Protein AF-A0A7S0RYV5-F1 (afdb_monomer)

Solvent-accessible surface area (backbone atoms only — not comparable to full-atom values): 8378 Å² total; per-residue (Å²): 134,88,81,79,67,72,76,68,37,32,79,87,48,43,78,72,38,56,64,54,43,49,26,74,73,26,56,84,39,95,89,40,97,47,62,46,56,76,84,77,68,54,37,75,63,32,56,65,69,74,51,88,63,39,77,79,74,59,79,77,58,55,61,76,38,83,59,41,80,44,66,55,66,87,46,56,45,81,60,54,72,65,51,70,76,45,93,39,50,46,42,32,50,52,63,92,55,74,54,76,74,52,85,76,50,52,78,79,76,71,39,44,63,28,49,64,86,53,82,42,40,69,61,43,51,56,49,53,56,54,66,75,74,108

Mean predicted aligned error: 5.88 Å

Structure (mmCIF, N/CA/C/O backbone):
data_AF-A0A7S0RYV5-F1
#
_entry.id   AF-A0A7S0RYV5-F1
#
loop_
_atom_site.group_PDB
_atom_site.id
_atom_site.type_symbol
_atom_site.label_atom_id
_atom_site.label_alt_id
_atom_site.label_comp_id
_atom_site.label_asym_id
_atom_site.label_entity_id
_atom_site.label_seq_id
_atom_site.pdbx_PDB_ins_code
_atom_site.Cartn_x
_atom_site.Cartn_y
_atom_site.Cartn_z
_atom_site.occupancy
_atom_site.B_iso_or_equiv
_atom_site.auth_seq_id
_atom_site.auth_comp_id
_atom_site.auth_asym_id
_atom_site.auth_atom_id
_atom_site.pdbx_PDB_model_num
ATOM 1 N N . THR A 1 1 ? 21.939 -19.087 0.630 1.00 32.97 1 THR A N 1
ATOM 2 C CA . THR A 1 1 ? 21.802 -18.250 -0.576 1.00 32.97 1 THR A CA 1
ATOM 3 C C . THR A 1 1 ? 20.550 -17.422 -0.405 1.00 32.97 1 THR A C 1
ATOM 5 O O . THR A 1 1 ? 19.467 -17.978 -0.496 1.00 32.97 1 THR A O 1
ATOM 8 N N . THR A 1 2 ? 20.663 -16.156 -0.003 1.00 27.30 2 THR A N 1
ATOM 9 C CA . THR A 1 2 ? 19.508 -15.250 0.082 1.00 27.30 2 THR A CA 1
ATOM 10 C C . THR A 1 2 ? 19.243 -14.738 -1.327 1.00 27.30 2 THR A C 1
ATOM 12 O O . THR A 1 2 ? 19.962 -13.872 -1.818 1.00 27.30 2 THR A O 1
ATOM 15 N N . ASP A 1 3 ? 18.296 -15.372 -2.015 1.00 31.92 3 ASP A N 1
ATOM 16 C CA . ASP A 1 3 ? 17.858 -14.994 -3.362 1.00 31.92 3 ASP A CA 1
ATOM 17 C C . ASP A 1 3 ? 16.996 -13.725 -3.246 1.00 31.92 3 ASP A C 1
ATOM 19 O O . ASP A 1 3 ? 15.771 -13.771 -3.319 1.00 31.92 3 ASP A O 1
ATOM 23 N N . THR A 1 4 ? 17.624 -12.580 -2.955 1.00 37.12 4 THR A N 1
ATOM 24 C CA . THR A 1 4 ? 16.952 -11.277 -2.980 1.00 37.12 4 THR A CA 1
ATOM 25 C C . THR A 1 4 ? 16.796 -10.879 -4.443 1.00 37.12 4 THR A C 1
ATOM 27 O O . THR A 1 4 ? 17.565 -10.079 -4.980 1.00 37.12 4 THR A O 1
ATOM 30 N N . ARG A 1 5 ? 15.841 -11.501 -5.141 1.00 43.62 5 ARG A N 1
ATOM 31 C CA . ARG A 1 5 ? 15.483 -11.084 -6.498 1.00 43.62 5 ARG A CA 1
ATOM 32 C C . ARG A 1 5 ? 14.828 -9.716 -6.410 1.00 43.62 5 ARG A C 1
ATOM 34 O O . ARG A 1 5 ? 13.644 -9.593 -6.127 1.00 43.62 5 ARG A O 1
ATOM 41 N N . TYR A 1 6 ? 15.624 -8.681 -6.640 1.00 53.50 6 TYR A N 1
ATOM 42 C CA . TYR A 1 6 ? 15.104 -7.361 -6.947 1.00 53.50 6 TYR A CA 1
ATOM 43 C C . TYR A 1 6 ? 14.443 -7.437 -8.318 1.00 53.50 6 TYR A C 1
ATOM 45 O O . TYR A 1 6 ? 15.126 -7.524 -9.339 1.00 53.50 6 TYR A O 1
ATOM 53 N N . THR A 1 7 ? 13.115 -7.426 -8.350 1.00 57.31 7 THR A N 1
ATOM 54 C CA . THR A 1 7 ? 12.386 -7.337 -9.612 1.00 57.31 7 THR A CA 1
ATOM 55 C C . THR A 1 7 ? 12.499 -5.901 -10.113 1.00 57.31 7 THR A C 1
ATOM 57 O O . THR A 1 7 ? 11.769 -5.014 -9.675 1.00 57.31 7 THR A O 1
ATOM 60 N N . ALA A 1 8 ? 13.462 -5.648 -11.003 1.00 65.38 8 ALA A N 1
ATOM 61 C CA . ALA A 1 8 ? 13.364 -4.507 -11.904 1.00 65.38 8 ALA A CA 1
ATOM 62 C C . ALA A 1 8 ? 12.084 -4.686 -12.725 1.00 65.38 8 ALA A C 1
ATOM 64 O O . ALA A 1 8 ? 11.813 -5.785 -13.218 1.00 65.38 8 ALA A O 1
ATOM 65 N N . PHE A 1 9 ? 11.280 -3.634 -12.822 1.00 74.62 9 PHE A N 1
ATOM 66 C CA . PHE A 1 9 ? 10.028 -3.692 -13.561 1.00 74.62 9 PHE A CA 1
ATOM 67 C C . PHE A 1 9 ? 10.143 -2.890 -14.853 1.00 74.62 9 PHE A C 1
ATOM 69 O O . PHE A 1 9 ? 10.685 -1.787 -14.896 1.00 74.62 9 PHE A O 1
ATOM 76 N N . ASP A 1 10 ? 9.677 -3.492 -15.933 1.00 79.94 10 ASP A N 1
ATOM 77 C CA . ASP A 1 10 ? 9.814 -3.013 -17.296 1.00 79.94 10 ASP A CA 1
ATOM 78 C C . ASP A 1 10 ? 8.440 -2.899 -17.962 1.00 79.94 10 ASP A C 1
ATOM 80 O O . ASP A 1 10 ? 7.392 -3.034 -17.326 1.00 79.94 10 ASP A O 1
ATOM 84 N N . ASP A 1 11 ? 8.441 -2.637 -19.267 1.00 81.62 11 ASP A N 1
ATOM 85 C CA . ASP A 1 11 ? 7.224 -2.439 -20.052 1.00 81.62 11 ASP A CA 1
ATOM 86 C C . ASP A 1 11 ? 6.300 -3.678 -20.051 1.00 81.62 11 ASP A C 1
ATOM 88 O O . ASP A 1 11 ? 5.110 -3.539 -20.340 1.00 81.62 11 ASP A O 1
ATOM 92 N N . SER A 1 12 ? 6.815 -4.865 -19.703 1.00 84.75 12 SER A N 1
ATOM 93 C CA . SER A 1 12 ? 6.084 -6.135 -19.724 1.00 84.75 12 SER A CA 1
ATOM 94 C C . SER A 1 12 ? 5.418 -6.501 -18.395 1.00 84.75 12 SER A C 1
ATOM 96 O O . SER A 1 12 ? 4.367 -7.138 -18.420 1.00 84.75 12 SER A O 1
ATOM 98 N N . ASN A 1 13 ? 5.971 -6.081 -17.251 1.00 84.19 13 ASN A N 1
ATOM 99 C CA . ASN A 1 13 ? 5.533 -6.563 -15.932 1.00 84.19 13 ASN A CA 1
ATOM 100 C C . ASN A 1 13 ? 5.098 -5.460 -14.949 1.00 84.19 13 ASN A C 1
ATOM 102 O O . ASN A 1 13 ? 4.597 -5.769 -13.869 1.00 84.19 13 ASN A O 1
ATOM 106 N N . TRP A 1 14 ? 5.224 -4.172 -15.295 1.00 84.12 14 TRP A N 1
ATOM 107 C CA . TRP A 1 14 ? 4.922 -3.076 -14.360 1.00 84.12 14 TRP A CA 1
ATOM 108 C C . TRP A 1 14 ? 3.486 -3.111 -13.803 1.00 84.12 14 TRP A C 1
ATOM 110 O O . TRP A 1 14 ? 3.237 -2.665 -12.683 1.00 84.12 14 TRP A O 1
ATOM 120 N N . ARG A 1 15 ? 2.531 -3.677 -14.553 1.00 86.38 15 ARG A N 1
ATOM 121 C CA . ARG A 1 15 ? 1.127 -3.833 -14.128 1.00 86.38 15 ARG A CA 1
ATOM 122 C C . ARG A 1 15 ? 0.923 -4.894 -13.052 1.00 86.38 15 ARG A C 1
ATOM 124 O O . ARG A 1 15 ? -0.131 -4.905 -12.425 1.00 86.38 15 ARG A O 1
ATOM 131 N N . GLU A 1 16 ? 1.890 -5.777 -12.845 1.00 86.38 16 GLU A N 1
ATOM 132 C CA . GLU A 1 16 ? 1.816 -6.840 -11.841 1.00 86.38 16 GLU A CA 1
ATOM 133 C C . GLU A 1 16 ? 2.226 -6.334 -10.451 1.00 86.38 16 GLU A C 1
ATOM 135 O O . GLU A 1 16 ? 1.870 -6.932 -9.438 1.00 86.38 16 GLU A O 1
ATOM 140 N N . VAL A 1 17 ? 2.912 -5.188 -10.380 1.00 86.56 17 VAL A N 1
ATOM 141 C CA . VAL A 1 17 ? 3.383 -4.598 -9.123 1.00 86.56 17 VAL A CA 1
ATOM 142 C C . VAL A 1 17 ? 2.208 -3.999 -8.342 1.00 86.56 17 VAL A C 1
ATOM 144 O O . VAL A 1 17 ? 1.585 -3.023 -8.771 1.00 86.56 17 VAL A O 1
ATOM 147 N N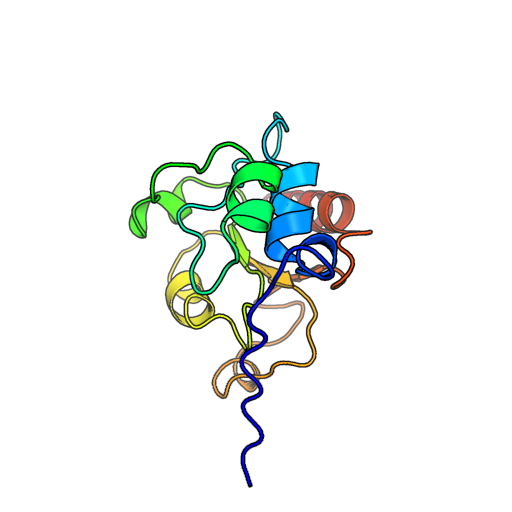 . THR A 1 18 ? 1.940 -4.529 -7.145 1.00 89.69 18 THR A N 1
ATOM 148 C CA . THR A 1 18 ? 0.797 -4.148 -6.293 1.00 89.69 18 THR A CA 1
ATOM 149 C C . THR A 1 18 ? 0.711 -2.643 -6.021 1.00 89.69 18 THR A C 1
ATOM 151 O O . THR A 1 18 ? -0.365 -2.064 -6.152 1.00 89.69 18 THR A O 1
ATOM 154 N N . ARG A 1 19 ? 1.830 -1.964 -5.722 1.00 89.88 19 ARG A N 1
ATOM 155 C CA . ARG A 1 19 ? 1.843 -0.502 -5.494 1.00 89.88 19 ARG A CA 1
ATOM 156 C C . ARG A 1 19 ? 1.442 0.302 -6.737 1.00 89.88 19 ARG A C 1
ATOM 158 O O . ARG A 1 19 ? 0.781 1.329 -6.604 1.00 89.88 19 ARG A O 1
ATOM 165 N N . ILE A 1 20 ? 1.802 -0.166 -7.935 1.00 89.81 20 ILE A N 1
ATOM 166 C CA . ILE A 1 20 ? 1.403 0.482 -9.193 1.00 89.81 20 ILE A CA 1
ATOM 167 C C . ILE A 1 20 ? -0.083 0.236 -9.471 1.00 89.81 20 ILE A C 1
ATOM 169 O O . ILE A 1 20 ? -0.807 1.165 -9.831 1.00 89.81 20 ILE A O 1
ATOM 173 N N . ARG A 1 21 ? -0.573 -0.986 -9.234 1.00 90.81 21 ARG A N 1
ATOM 174 C CA . ARG A 1 21 ? -2.009 -1.297 -9.321 1.00 90.81 21 ARG A CA 1
ATOM 175 C C . ARG A 1 21 ? -2.825 -0.415 -8.379 1.00 90.81 21 ARG A C 1
ATOM 177 O O . ARG A 1 21 ? -3.792 0.202 -8.816 1.00 90.81 21 ARG A O 1
ATOM 184 N N . LEU A 1 22 ? -2.390 -0.295 -7.124 1.00 91.38 22 LEU A N 1
ATOM 185 C CA . LEU A 1 22 ? -3.038 0.548 -6.123 1.00 91.38 22 LEU A CA 1
ATOM 186 C C . LEU A 1 22 ? -3.046 2.022 -6.545 1.00 91.38 22 LEU A C 1
ATOM 188 O O . LEU A 1 22 ? -4.082 2.674 -6.448 1.00 91.38 22 LEU A O 1
ATOM 192 N N . HIS A 1 23 ? -1.924 2.530 -7.065 1.00 90.88 23 HIS A N 1
ATOM 193 C CA . HIS A 1 23 ? -1.855 3.876 -7.629 1.00 90.88 23 HIS A CA 1
ATOM 194 C C . HIS A 1 23 ? -2.913 4.075 -8.718 1.00 90.88 23 HIS A C 1
ATOM 196 O O . HIS A 1 23 ? -3.726 4.984 -8.612 1.00 90.88 23 HIS A O 1
ATOM 202 N N . HIS A 1 24 ? -2.996 3.202 -9.720 1.00 89.19 24 HIS A N 1
ATOM 203 C CA . HIS A 1 24 ? -3.998 3.366 -10.776 1.00 89.19 24 HIS A CA 1
ATOM 204 C C . HIS A 1 24 ? -5.443 3.241 -10.293 1.00 89.19 24 HIS A C 1
ATOM 206 O O . HIS A 1 24 ? -6.305 3.962 -10.790 1.00 89.19 24 HIS A O 1
ATOM 212 N N . MET A 1 25 ? -5.711 2.344 -9.343 1.00 88.75 25 MET A N 1
ATOM 213 C CA . MET A 1 25 ? -7.055 2.153 -8.800 1.00 88.75 25 MET A CA 1
ATOM 214 C C . MET A 1 25 ? -7.518 3.358 -7.977 1.00 88.75 25 MET A C 1
ATOM 216 O O . MET A 1 25 ? -8.682 3.738 -8.065 1.00 88.75 25 MET A O 1
ATOM 220 N N . MET A 1 26 ? -6.617 3.970 -7.202 1.00 86.44 26 MET A N 1
ATOM 221 C CA . MET A 1 26 ? -7.007 4.881 -6.122 1.00 86.44 26 MET A CA 1
ATOM 222 C C . MET A 1 26 ? -6.527 6.326 -6.281 1.00 86.44 26 MET A C 1
ATOM 224 O O . MET A 1 26 ? -6.989 7.181 -5.535 1.00 86.44 26 MET A O 1
ATOM 228 N N . ASN A 1 27 ? -5.664 6.654 -7.251 1.00 77.62 27 ASN A N 1
ATOM 229 C CA . ASN A 1 27 ? -5.086 8.005 -7.379 1.00 77.62 27 ASN A CA 1
ATOM 230 C C . ASN A 1 27 ? -6.125 9.119 -7.632 1.00 77.62 27 ASN A C 1
ATOM 232 O O . ASN A 1 27 ? -5.836 10.284 -7.388 1.00 77.62 27 ASN A O 1
ATOM 236 N N . ASN A 1 28 ? -7.335 8.766 -8.079 1.00 78.94 28 ASN A N 1
ATOM 237 C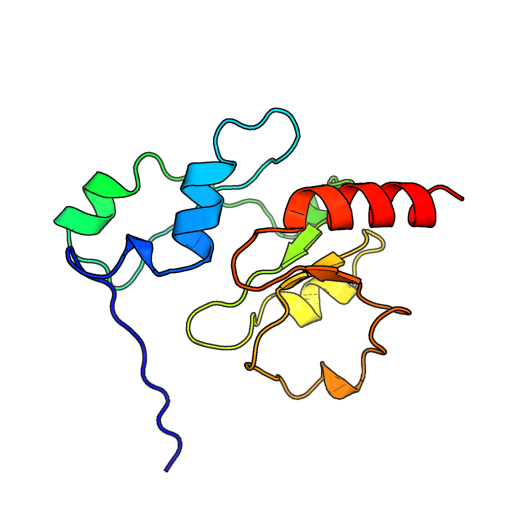 CA . ASN A 1 28 ? -8.462 9.692 -8.256 1.00 78.94 28 ASN A CA 1
ATOM 238 C C . ASN A 1 28 ? -9.645 9.385 -7.323 1.00 78.94 28 ASN A C 1
ATOM 240 O O . ASN A 1 28 ? -10.764 9.839 -7.569 1.00 78.94 28 ASN A O 1
ATOM 244 N N . SER A 1 29 ? -9.433 8.576 -6.286 1.00 85.56 29 SER A N 1
ATOM 245 C CA . SER A 1 29 ? -10.484 8.270 -5.325 1.00 85.56 29 SER A CA 1
ATOM 246 C C . SER A 1 29 ? -10.678 9.433 -4.357 1.00 85.56 29 SER A C 1
ATOM 248 O O . SER A 1 29 ? -9.717 9.976 -3.821 1.00 85.56 29 SER A O 1
ATOM 250 N N . ALA A 1 30 ? -11.934 9.781 -4.075 1.00 85.44 30 ALA A N 1
ATOM 251 C CA . ALA A 1 30 ? -12.261 10.733 -3.013 1.00 85.44 30 ALA A CA 1
ATOM 252 C C . ALA A 1 30 ? -12.024 10.152 -1.605 1.00 85.44 30 ALA A C 1
ATOM 254 O O . ALA A 1 30 ? -11.938 10.906 -0.641 1.00 85.44 30 ALA A O 1
ATOM 255 N N . ALA A 1 31 ? -11.942 8.822 -1.485 1.00 85.75 31 ALA A N 1
ATOM 256 C CA . ALA A 1 31 ? -11.772 8.124 -0.212 1.00 85.75 31 ALA A CA 1
ATOM 257 C C . ALA A 1 31 ? -10.307 7.782 0.103 1.00 85.75 31 ALA A C 1
ATOM 259 O O . ALA A 1 31 ? -9.974 7.555 1.264 1.00 85.75 31 ALA A O 1
ATOM 260 N N . PHE A 1 32 ? -9.434 7.742 -0.908 1.00 88.69 32 PHE A N 1
ATOM 261 C CA . PHE A 1 32 ? -8.046 7.313 -0.756 1.00 88.69 32 PHE A CA 1
ATOM 262 C C . PHE A 1 32 ? -7.076 8.386 -1.243 1.00 88.69 32 PHE A C 1
ATOM 264 O O . PHE A 1 32 ? -7.003 8.680 -2.434 1.00 88.69 32 PHE A O 1
ATOM 271 N N . ASP A 1 33 ? -6.244 8.891 -0.334 1.00 90.38 33 ASP A N 1
ATOM 272 C CA . ASP A 1 33 ? -5.080 9.693 -0.702 1.00 90.38 33 ASP A CA 1
ATOM 273 C C . ASP A 1 33 ? -3.857 8.792 -0.919 1.00 90.38 33 ASP A C 1
ATOM 275 O O . ASP A 1 33 ? -2.992 8.643 -0.060 1.00 90.38 33 ASP A O 1
ATOM 279 N N . VAL A 1 34 ? -3.814 8.125 -2.075 1.00 89.31 34 VAL A N 1
ATOM 280 C CA . VAL A 1 34 ? -2.714 7.219 -2.436 1.00 89.31 34 VAL A CA 1
ATOM 281 C C . VAL A 1 34 ? -2.029 7.697 -3.708 1.00 89.31 34 VAL A C 1
ATOM 283 O O . VAL A 1 34 ? -2.683 8.177 -4.632 1.00 89.31 34 VAL A O 1
ATOM 286 N N . GLY A 1 35 ? -0.706 7.566 -3.777 1.00 88.88 35 GLY A N 1
ATOM 287 C CA . GLY A 1 35 ? 0.052 7.774 -5.004 1.00 88.88 35 GLY A CA 1
ATOM 288 C C . GLY A 1 35 ? 1.510 7.353 -4.881 1.00 88.88 35 GLY A C 1
ATOM 289 O O . GLY A 1 35 ? 2.020 7.137 -3.784 1.00 88.88 35 GLY A O 1
ATOM 290 N N . LEU A 1 36 ? 2.177 7.207 -6.024 1.00 89.88 36 LEU A N 1
ATOM 291 C CA . LEU A 1 36 ? 3.610 6.932 -6.073 1.00 89.88 36 LEU A CA 1
ATOM 292 C C . LEU A 1 36 ? 4.375 8.251 -6.027 1.00 89.88 36 LEU A C 1
ATOM 294 O O . LEU A 1 36 ? 4.078 9.140 -6.817 1.00 89.88 36 LEU A O 1
ATOM 298 N N . HIS A 1 37 ? 5.365 8.366 -5.140 1.00 86.62 37 HIS A N 1
ATOM 299 C CA . HIS A 1 37 ? 6.236 9.546 -5.079 1.00 86.62 37 HIS A CA 1
ATOM 300 C C . HIS A 1 37 ? 7.398 9.462 -6.079 1.00 86.62 37 HIS A C 1
ATOM 302 O O . HIS A 1 37 ? 7.777 10.447 -6.710 1.00 86.62 37 HIS A O 1
ATOM 308 N N . ALA A 1 38 ? 7.983 8.273 -6.203 1.00 84.25 38 ALA A N 1
ATOM 309 C CA . ALA A 1 38 ? 9.113 7.999 -7.069 1.00 84.25 38 ALA A CA 1
ATOM 310 C C . ALA A 1 38 ? 9.021 6.573 -7.593 1.00 84.25 38 ALA A C 1
ATOM 312 O O . ALA A 1 38 ? 8.506 5.669 -6.929 1.00 84.25 38 ALA A O 1
ATOM 313 N N . VAL A 1 39 ? 9.562 6.383 -8.789 1.00 81.31 39 VAL A N 1
ATOM 314 C CA . VAL A 1 39 ? 9.678 5.084 -9.433 1.00 81.31 39 VAL A CA 1
ATOM 315 C C . VAL A 1 39 ? 11.157 4.853 -9.704 1.00 81.31 39 VAL A C 1
ATOM 317 O O . VAL A 1 39 ? 11.767 5.556 -10.505 1.00 81.31 39 VAL A O 1
ATOM 320 N N . ILE A 1 40 ? 11.740 3.892 -8.995 1.00 79.12 40 ILE A N 1
ATOM 321 C CA . ILE A 1 40 ? 13.143 3.493 -9.145 1.00 79.12 40 ILE A CA 1
ATOM 322 C C . ILE A 1 40 ? 13.226 2.195 -9.947 1.00 79.12 40 ILE A C 1
ATOM 324 O O . ILE A 1 40 ? 12.319 1.371 -9.874 1.00 79.12 40 ILE A O 1
ATOM 328 N N . ASN A 1 41 ? 14.324 1.998 -10.682 1.00 78.31 41 ASN A N 1
ATOM 329 C CA . ASN A 1 41 ? 14.595 0.770 -11.445 1.00 78.31 41 ASN A CA 1
ATOM 330 C C . ASN A 1 41 ? 13.501 0.398 -12.465 1.00 78.31 41 ASN A C 1
ATOM 332 O O . ASN A 1 41 ? 13.205 -0.782 -12.650 1.00 78.31 41 ASN A O 1
ATOM 336 N N . ALA A 1 42 ? 12.926 1.408 -13.124 1.00 82.31 42 ALA A N 1
ATOM 337 C CA . ALA A 1 42 ? 11.910 1.236 -14.155 1.00 82.31 42 ALA A CA 1
ATOM 338 C C . ALA A 1 42 ? 12.409 1.649 -15.540 1.00 82.31 42 ALA A C 1
ATOM 340 O O . ALA A 1 42 ? 13.179 2.605 -15.681 1.00 82.31 42 ALA A O 1
ATOM 341 N N . SER A 1 43 ? 11.921 0.968 -16.577 1.00 85.44 43 SER A N 1
ATOM 342 C CA . SER A 1 43 ? 12.110 1.414 -17.957 1.00 85.44 43 SER A CA 1
ATOM 343 C C . SER A 1 43 ? 11.427 2.774 -18.192 1.00 85.44 43 SER A C 1
ATOM 345 O O . SER A 1 43 ? 10.379 3.070 -17.608 1.00 85.44 43 SER A O 1
ATOM 347 N N . PRO A 1 44 ? 11.942 3.613 -19.111 1.00 84.44 44 PRO A N 1
ATOM 348 C CA . PRO A 1 44 ? 11.274 4.862 -19.471 1.00 84.44 44 PRO A CA 1
ATOM 349 C C . PRO A 1 44 ? 9.838 4.672 -19.989 1.00 84.44 44 PRO A C 1
ATOM 351 O O . PRO A 1 44 ? 9.011 5.567 -19.829 1.00 84.44 44 PRO A O 1
ATOM 354 N N . GLY A 1 45 ? 9.538 3.534 -20.628 1.00 85.19 45 GLY A N 1
ATOM 355 C CA . GLY A 1 45 ? 8.188 3.184 -21.078 1.00 85.19 45 GLY A CA 1
ATOM 356 C C . GLY A 1 45 ? 7.229 2.973 -19.907 1.00 85.19 45 GLY A C 1
ATOM 357 O O . GLY A 1 45 ? 6.181 3.619 -19.868 1.00 85.19 45 GLY A O 1
ATOM 358 N N . ALA A 1 46 ? 7.631 2.178 -18.914 1.00 83.81 46 ALA A N 1
ATOM 359 C CA . ALA A 1 46 ? 6.874 1.950 -17.688 1.00 83.81 46 ALA A CA 1
ATOM 360 C C . ALA A 1 46 ? 6.638 3.254 -16.911 1.00 83.81 46 ALA A C 1
ATOM 362 O O . ALA A 1 46 ? 5.499 3.545 -16.556 1.00 83.81 46 ALA A O 1
ATOM 363 N N . VAL A 1 47 ? 7.667 4.096 -16.728 1.00 84.81 47 VAL A N 1
ATOM 364 C CA . VAL A 1 47 ? 7.513 5.397 -16.041 1.00 84.81 47 VAL A CA 1
ATOM 365 C C . VAL A 1 47 ? 6.468 6.275 -16.733 1.00 84.81 47 VAL A C 1
ATOM 367 O O . VAL A 1 47 ? 5.615 6.858 -16.068 1.00 84.81 47 VAL A O 1
ATOM 370 N N . ARG A 1 48 ? 6.485 6.342 -18.071 1.00 86.06 48 ARG A N 1
ATOM 371 C CA . ARG A 1 48 ? 5.476 7.099 -18.829 1.00 86.06 48 ARG A CA 1
ATOM 372 C C . ARG A 1 48 ? 4.069 6.517 -18.684 1.00 86.06 48 ARG A C 1
ATOM 374 O O . ARG A 1 48 ? 3.109 7.280 -18.693 1.00 86.06 48 ARG A O 1
ATOM 381 N N . ALA A 1 49 ? 3.943 5.196 -18.576 1.00 86.19 49 ALA A N 1
ATOM 382 C CA . ALA A 1 49 ? 2.654 4.516 -18.484 1.00 86.19 49 ALA A CA 1
ATOM 383 C C . ALA A 1 49 ? 1.999 4.621 -17.094 1.00 86.19 49 ALA A C 1
ATOM 385 O O . ALA A 1 49 ? 0.772 4.638 -17.011 1.00 86.19 49 ALA A O 1
ATOM 386 N N . ILE A 1 50 ? 2.800 4.724 -16.026 1.00 87.00 50 ILE A N 1
ATOM 387 C CA . ILE A 1 50 ? 2.324 4.871 -14.637 1.00 87.00 50 ILE A CA 1
ATOM 388 C C . ILE A 1 50 ? 1.544 6.180 -14.446 1.00 87.00 50 ILE A C 1
ATOM 390 O O . ILE A 1 50 ? 0.547 6.215 -13.730 1.00 87.00 50 ILE A O 1
ATOM 394 N N . GLY A 1 51 ? 1.944 7.249 -15.135 1.00 83.00 51 GLY A N 1
ATOM 395 C CA . GLY A 1 51 ? 1.278 8.544 -15.041 1.00 83.00 51 GLY A CA 1
ATOM 396 C C . GLY A 1 51 ? 1.843 9.433 -13.926 1.00 83.00 51 GLY A C 1
ATOM 397 O O . GLY A 1 51 ? 3.015 9.299 -13.564 1.00 83.00 51 GLY A O 1
ATOM 398 N N . PRO A 1 52 ? 1.067 10.422 -13.445 1.00 86.19 52 PRO A N 1
ATOM 399 C CA . PRO A 1 52 ? 1.592 11.473 -12.584 1.00 86.19 52 PRO A CA 1
ATOM 400 C C . PRO A 1 52 ? 1.947 10.945 -11.193 1.00 86.19 52 PRO A C 1
ATOM 402 O O . PRO A 1 52 ? 1.124 10.341 -10.505 1.00 86.19 52 PRO A O 1
ATOM 405 N N . LEU A 1 53 ? 3.171 11.245 -10.767 1.00 86.88 53 LEU A N 1
ATOM 406 C CA . LEU A 1 53 ? 3.646 10.974 -9.416 1.00 86.88 53 LEU A CA 1
ATOM 407 C C . LEU A 1 53 ? 3.143 12.054 -8.450 1.00 86.88 53 LEU A C 1
ATOM 409 O O . LEU A 1 53 ? 2.985 13.216 -8.830 1.00 86.88 53 LEU A O 1
ATOM 413 N N . LYS A 1 54 ? 2.897 11.668 -7.197 1.00 87.31 54 LYS A N 1
ATOM 414 C CA . LYS A 1 54 ? 2.578 12.596 -6.107 1.00 87.31 54 LYS A CA 1
ATOM 415 C C . LYS A 1 54 ? 3.859 13.143 -5.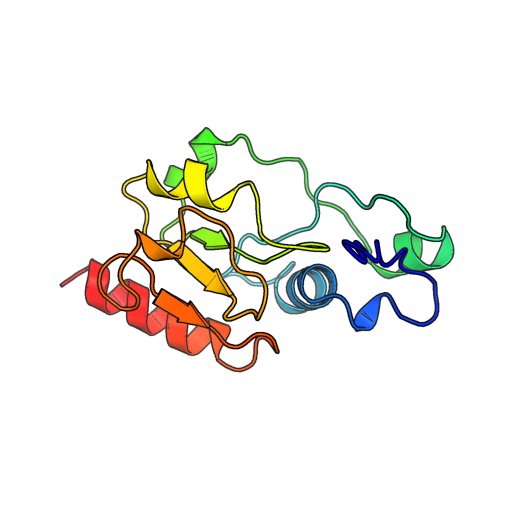480 1.00 87.31 54 LYS A C 1
ATOM 417 O O . LYS A 1 54 ? 4.932 12.556 -5.597 1.00 87.31 54 LYS A O 1
ATOM 422 N N . ASN A 1 55 ? 3.742 14.266 -4.779 1.00 87.94 55 ASN A N 1
ATOM 423 C CA . ASN A 1 55 ? 4.821 14.716 -3.906 1.00 87.94 55 ASN A CA 1
ATOM 424 C C . ASN A 1 55 ? 5.030 13.702 -2.777 1.00 87.94 55 ASN A C 1
ATOM 426 O O . ASN A 1 55 ? 4.102 12.987 -2.397 1.00 87.94 55 ASN A O 1
ATOM 430 N N . SER A 1 56 ? 6.250 13.650 -2.244 1.00 86.81 56 SER A N 1
ATOM 431 C CA . SER A 1 56 ? 6.489 12.903 -1.012 1.00 86.81 56 SER A CA 1
ATOM 432 C C . SER A 1 56 ? 5.645 13.504 0.109 1.00 86.81 56 SER A C 1
ATOM 434 O O . SER A 1 56 ? 5.588 14.725 0.248 1.00 86.81 56 SER A O 1
ATOM 436 N N . THR A 1 57 ? 5.006 12.641 0.889 1.00 85.69 57 THR A N 1
ATOM 437 C CA . THR A 1 57 ? 4.348 13.009 2.143 1.00 85.69 57 THR A CA 1
ATOM 438 C C . THR A 1 57 ? 5.383 12.934 3.255 1.00 85.69 57 THR A C 1
ATOM 440 O O . THR A 1 57 ? 6.128 11.950 3.325 1.00 85.69 57 THR A O 1
ATOM 443 N N . ASP A 1 58 ? 5.441 13.957 4.104 1.00 88.88 58 ASP A N 1
ATOM 444 C CA . ASP A 1 58 ? 6.285 13.921 5.296 1.00 88.88 58 ASP A CA 1
ATOM 445 C C . ASP A 1 58 ? 5.789 12.827 6.245 1.00 88.88 58 ASP A C 1
ATOM 447 O O . ASP A 1 58 ? 4.599 12.503 6.296 1.00 88.88 58 ASP A O 1
ATOM 451 N N . PHE A 1 59 ? 6.705 12.200 6.979 1.00 87.06 59 PHE A N 1
ATOM 452 C CA . PHE A 1 59 ? 6.367 10.992 7.725 1.00 87.06 59 PHE A CA 1
ATOM 453 C C . PHE A 1 59 ? 5.337 11.264 8.833 1.00 87.06 59 PHE A C 1
ATOM 455 O O . PHE A 1 59 ? 4.440 10.464 9.085 1.00 87.06 59 PHE A O 1
ATOM 462 N N . GLU A 1 60 ? 5.409 12.433 9.452 1.00 89.81 60 GLU A N 1
ATOM 463 C CA . GLU A 1 60 ? 4.495 12.892 10.490 1.00 89.81 60 GLU A CA 1
ATOM 464 C C . GLU A 1 60 ? 3.083 13.157 9.956 1.00 89.81 60 GLU A C 1
ATOM 466 O O . GLU A 1 60 ? 2.117 13.089 10.715 1.00 89.81 60 GLU A O 1
ATOM 471 N N . ASP A 1 61 ? 2.922 13.425 8.659 1.00 90.88 61 ASP A N 1
ATOM 472 C CA . ASP A 1 61 ? 1.612 13.718 8.077 1.00 90.88 61 ASP A CA 1
ATOM 473 C C . ASP A 1 61 ? 0.734 12.468 7.929 1.00 90.88 61 ASP A C 1
ATOM 475 O O . ASP A 1 61 ? -0.490 12.596 7.832 1.00 90.88 61 ASP A O 1
ATOM 479 N N . PHE A 1 62 ? 1.306 11.259 8.023 1.00 89.75 62 PHE A N 1
ATOM 480 C CA . PHE A 1 62 ? 0.528 10.016 8.069 1.00 89.75 62 PHE A CA 1
ATOM 481 C C . PHE A 1 62 ? -0.462 9.980 9.245 1.00 89.75 62 PHE A C 1
ATOM 483 O O . PHE A 1 62 ? -1.525 9.372 9.122 1.00 89.75 62 PHE A O 1
ATOM 490 N N . GLN A 1 63 ? -0.178 10.687 10.347 1.00 90.00 63 GLN A N 1
ATOM 491 C CA . GLN A 1 63 ? -1.077 10.754 11.507 1.00 90.00 63 GLN A CA 1
ATOM 492 C C . GLN A 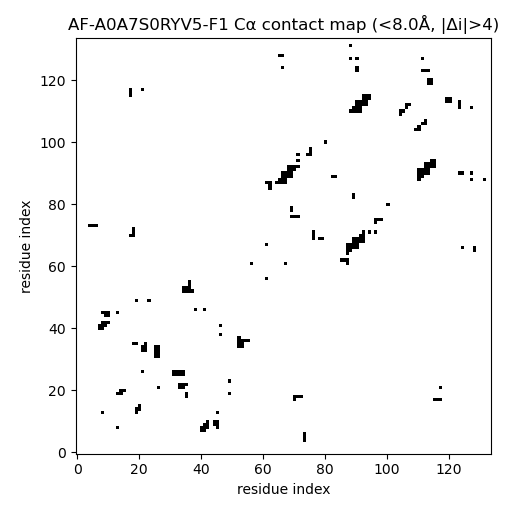1 63 ? -2.404 11.478 11.215 1.00 90.00 63 GLN A C 1
ATOM 494 O O . GLN A 1 63 ? -3.359 11.359 11.978 1.00 90.00 63 GLN A O 1
ATOM 499 N N . ARG A 1 64 ? -2.470 12.262 10.127 1.00 91.69 64 ARG A N 1
ATOM 500 C CA . ARG A 1 64 ? -3.685 12.989 9.722 1.00 91.69 64 ARG A CA 1
ATOM 501 C C . ARG A 1 64 ? -4.703 12.086 9.032 1.00 91.69 64 ARG A C 1
ATOM 503 O O . ARG A 1 64 ? -5.864 12.470 8.906 1.00 91.69 64 ARG A O 1
ATOM 510 N N . ALA A 1 65 ? -4.270 10.925 8.544 1.00 92.00 65 ALA A N 1
ATOM 511 C CA . ALA A 1 65 ? -5.150 9.963 7.907 1.00 92.00 65 ALA A CA 1
ATOM 512 C C . ALA A 1 65 ? -6.016 9.248 8.953 1.00 92.00 65 ALA A C 1
ATOM 514 O O . ALA A 1 65 ? -5.605 9.053 10.094 1.00 92.00 65 ALA A O 1
ATOM 515 N N . ALA A 1 66 ? -7.209 8.814 8.544 1.00 92.50 66 ALA A N 1
ATOM 516 C CA . ALA A 1 66 ? -8.050 7.970 9.391 1.00 92.50 66 ALA A CA 1
ATOM 517 C C . ALA A 1 66 ? -7.510 6.530 9.477 1.00 92.50 66 ALA A C 1
ATOM 519 O O . ALA A 1 66 ? -7.618 5.896 10.520 1.00 92.50 66 ALA A O 1
ATOM 520 N N . ILE A 1 67 ? -6.912 6.036 8.386 1.00 92.56 67 ILE A N 1
ATOM 521 C CA . ILE A 1 67 ? -6.208 4.751 8.286 1.00 92.56 67 ILE A CA 1
ATOM 522 C C . ILE A 1 67 ? -4.952 4.963 7.446 1.00 92.56 67 ILE A C 1
ATOM 524 O O . ILE A 1 67 ? -4.993 5.663 6.433 1.00 92.56 67 ILE A O 1
ATOM 528 N N . ILE A 1 68 ? -3.860 4.299 7.817 1.00 93.81 68 ILE A N 1
ATOM 529 C CA . ILE A 1 68 ? -2.646 4.232 7.004 1.00 93.81 68 ILE A CA 1
ATOM 530 C C . ILE A 1 68 ? -2.611 2.901 6.253 1.00 93.81 68 ILE A C 1
ATOM 532 O O . ILE A 1 68 ? -2.686 1.835 6.859 1.00 93.81 68 ILE A O 1
ATOM 536 N N . LEU A 1 69 ? -2.439 2.953 4.930 1.00 94.06 69 LEU A N 1
ATOM 537 C CA . LEU A 1 69 ? -2.163 1.759 4.134 1.00 94.06 69 LEU A CA 1
ATOM 538 C C . LEU A 1 69 ? -0.665 1.437 4.155 1.00 94.06 69 LEU A C 1
ATOM 540 O O . LEU A 1 69 ? 0.182 2.295 3.860 1.00 94.06 69 LEU A O 1
ATOM 544 N N . ASP A 1 70 ? -0.330 0.183 4.447 1.00 93.44 70 ASP A N 1
ATOM 545 C CA . ASP A 1 70 ? 1.022 -0.332 4.265 1.00 93.44 70 ASP A CA 1
ATOM 546 C C . ASP A 1 70 ? 1.074 -1.488 3.264 1.00 93.44 70 ASP A C 1
ATOM 548 O O . ASP A 1 70 ? 0.408 -2.511 3.406 1.00 93.44 70 ASP A O 1
ATOM 552 N N . VAL A 1 71 ? 1.869 -1.282 2.214 1.00 92.88 71 VAL A N 1
ATOM 553 C CA . VAL A 1 71 ? 1.995 -2.154 1.043 1.00 92.88 71 VAL A CA 1
ATOM 554 C C . VAL A 1 71 ? 3.461 -2.513 0.913 1.00 92.88 71 VAL A C 1
ATOM 556 O O . VAL A 1 71 ? 4.315 -1.626 0.951 1.00 92.88 71 VAL A O 1
ATOM 559 N N . ASP A 1 72 ? 3.769 -3.782 0.714 1.00 90.25 72 ASP A N 1
ATOM 560 C CA . ASP A 1 72 ? 5.136 -4.256 0.542 1.00 90.25 72 ASP A CA 1
ATOM 561 C C . ASP A 1 72 ? 5.754 -3.788 -0.779 1.00 90.25 72 ASP A C 1
ATOM 563 O O . ASP A 1 72 ? 5.065 -3.358 -1.710 1.00 90.25 72 ASP A O 1
ATOM 567 N N . GLY A 1 73 ? 7.085 -3.757 -0.807 1.00 85.75 73 GLY A N 1
ATOM 568 C CA . GLY A 1 73 ? 7.875 -3.408 -1.985 1.00 85.75 73 GLY A CA 1
ATOM 569 C C . GLY A 1 73 ? 8.400 -4.668 -2.667 1.00 85.75 73 GLY A C 1
ATOM 570 O O . GLY A 1 73 ? 7.682 -5.646 -2.825 1.00 85.75 73 GLY A O 1
ATOM 571 N N . ASN A 1 74 ? 9.689 -4.667 -3.015 1.00 82.38 74 ASN A N 1
ATOM 572 C CA . ASN A 1 74 ? 10.393 -5.879 -3.465 1.00 82.38 74 ASN A CA 1
ATOM 573 C C . ASN A 1 74 ? 10.618 -6.907 -2.333 1.00 82.38 74 ASN A C 1
ATOM 575 O O . ASN A 1 74 ? 11.096 -8.011 -2.572 1.00 82.38 74 ASN A O 1
ATOM 579 N N . GLY A 1 75 ? 10.315 -6.512 -1.101 1.00 84.38 75 GLY A N 1
ATOM 580 C CA . GLY A 1 75 ? 10.316 -7.313 0.114 1.00 84.38 75 GLY A CA 1
ATOM 581 C C . GLY A 1 75 ? 9.351 -6.669 1.108 1.00 84.38 75 GLY A C 1
ATOM 582 O O . GLY A 1 75 ? 8.485 -5.888 0.699 1.00 84.38 75 GLY A O 1
ATOM 583 N N . TRP A 1 76 ? 9.524 -6.935 2.404 1.00 87.06 76 TRP A N 1
ATOM 584 C CA . TRP A 1 76 ? 8.709 -6.283 3.433 1.00 87.06 76 TRP A CA 1
ATOM 585 C C . TRP A 1 76 ? 8.860 -4.752 3.386 1.00 87.06 76 TRP A C 1
ATOM 587 O O . TRP A 1 76 ? 9.870 -4.203 2.934 1.00 87.06 76 TRP A O 1
ATOM 597 N N . SER A 1 77 ? 7.836 -4.043 3.847 1.00 88.38 77 SER A N 1
ATOM 598 C CA . SER A 1 77 ? 7.863 -2.592 3.993 1.00 88.38 77 SER A CA 1
ATOM 599 C C . SER A 1 77 ? 8.697 -2.190 5.210 1.00 88.38 77 SER A C 1
ATOM 601 O O . SER A 1 77 ? 8.247 -2.297 6.349 1.00 88.38 77 SER A O 1
ATOM 603 N N . ASP A 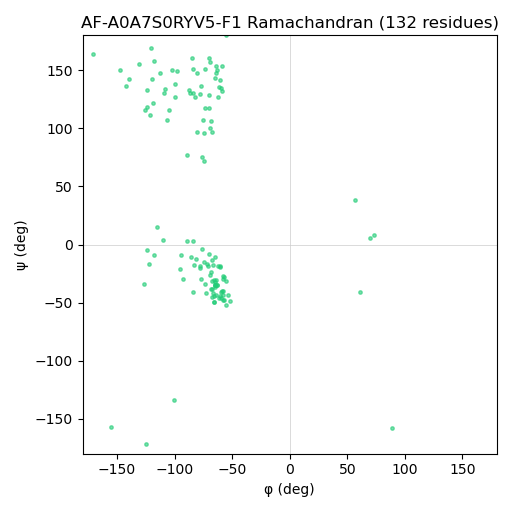1 78 ? 9.893 -1.639 4.988 1.00 87.44 78 ASP A N 1
ATOM 604 C CA . ASP A 1 78 ? 10.695 -1.053 6.075 1.00 87.44 78 ASP A CA 1
ATOM 605 C C . ASP A 1 78 ? 9.975 0.109 6.771 1.00 87.44 78 ASP A C 1
ATOM 607 O O . ASP A 1 78 ? 10.284 0.432 7.910 1.00 87.44 78 ASP A O 1
ATOM 61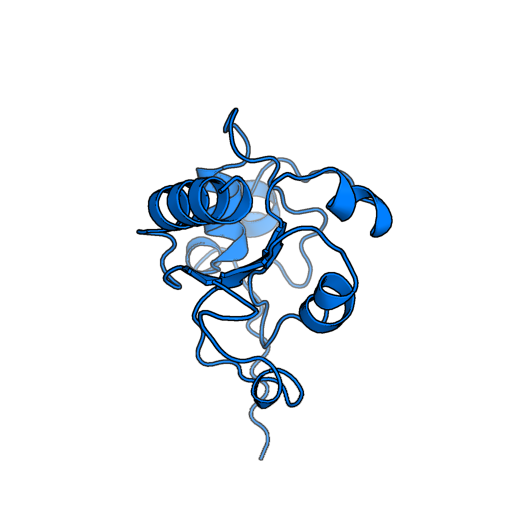1 N N . ARG A 1 79 ? 8.972 0.721 6.135 1.00 88.00 79 ARG A N 1
ATOM 612 C CA . ARG A 1 79 ? 8.159 1.772 6.754 1.00 88.00 79 ARG A CA 1
ATOM 613 C C . ARG A 1 79 ? 7.262 1.219 7.865 1.00 88.00 79 ARG A C 1
ATOM 615 O O . ARG A 1 79 ? 6.921 1.962 8.779 1.00 88.00 79 ARG A O 1
ATOM 622 N N . PHE A 1 80 ? 6.900 -0.066 7.813 1.00 88.88 80 PHE A N 1
ATOM 623 C CA . PHE A 1 80 ? 5.884 -0.642 8.689 1.00 88.88 80 PHE A CA 1
ATOM 624 C C . PHE A 1 80 ? 6.215 -0.460 10.180 1.00 88.88 80 PHE A C 1
ATOM 626 O O . PHE A 1 80 ? 5.382 0.068 10.913 1.00 88.88 80 PHE A O 1
ATOM 633 N N . HIS A 1 81 ? 7.444 -0.764 10.620 1.00 86.25 81 HIS A N 1
ATOM 634 C CA . HIS A 1 81 ? 7.830 -0.584 12.030 1.00 86.25 81 HIS A CA 1
ATOM 635 C C . HIS A 1 81 ? 7.666 0.866 12.508 1.00 86.25 81 HIS A C 1
ATOM 637 O O . HIS A 1 81 ? 7.179 1.100 13.610 1.00 86.25 81 HIS A O 1
ATOM 643 N N . GLN A 1 82 ? 8.006 1.848 11.670 1.00 89.19 82 GLN A N 1
ATOM 644 C CA . GLN A 1 82 ? 7.895 3.259 12.037 1.00 89.19 82 GLN A CA 1
ATOM 645 C C . GLN A 1 82 ? 6.434 3.687 12.191 1.00 89.19 82 GLN A C 1
ATOM 647 O O . GLN A 1 82 ? 6.105 4.443 13.101 1.00 89.19 82 GLN A O 1
ATOM 652 N N . LEU A 1 83 ? 5.548 3.177 11.329 1.00 89.12 83 LEU A N 1
ATOM 653 C CA . LEU A 1 83 ? 4.125 3.518 11.364 1.00 89.12 83 LEU A CA 1
ATOM 654 C C . LEU A 1 83 ? 3.454 3.050 12.653 1.00 89.12 83 LEU A C 1
ATOM 656 O O . LEU A 1 83 ? 2.535 3.712 13.122 1.00 89.12 83 LEU A O 1
ATOM 660 N N . THR A 1 84 ? 3.923 1.946 13.246 1.00 86.31 84 THR A N 1
ATOM 661 C CA . THR A 1 84 ? 3.356 1.415 14.500 1.00 86.31 84 THR A CA 1
ATOM 662 C C . THR A 1 84 ? 3.539 2.347 15.702 1.00 86.31 84 THR A C 1
ATOM 664 O O . THR A 1 84 ? 2.926 2.127 16.742 1.00 86.31 84 THR A O 1
ATOM 667 N N . HIS A 1 85 ? 4.348 3.404 15.572 1.00 86.69 85 HIS A N 1
ATOM 668 C CA . HIS A 1 85 ? 4.473 4.446 16.590 1.00 86.69 85 HIS A CA 1
ATOM 669 C C . HIS A 1 85 ? 3.359 5.502 16.537 1.00 86.69 85 HIS A C 1
ATOM 671 O O . HIS A 1 85 ? 3.233 6.285 17.480 1.00 86.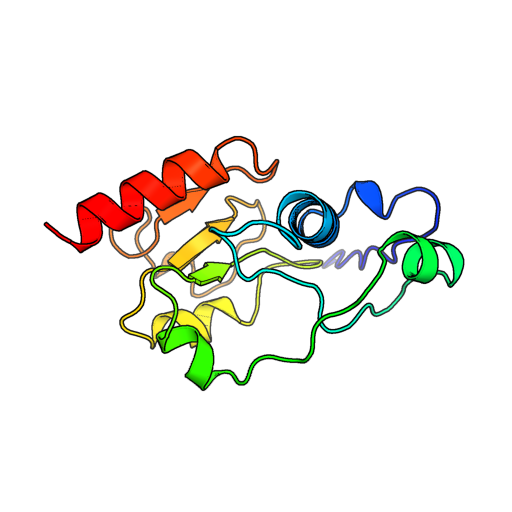69 85 HIS A O 1
ATOM 677 N N . PHE A 1 86 ? 2.552 5.546 15.473 1.00 87.44 86 PHE A N 1
ATOM 678 C CA . PHE A 1 86 ? 1.391 6.429 15.401 1.00 87.44 86 PHE A CA 1
ATOM 679 C C . PHE A 1 86 ? 0.170 5.799 16.076 1.00 87.44 86 PHE A C 1
ATOM 681 O O . PHE A 1 86 ? -0.011 4.586 16.071 1.00 87.44 86 PHE A O 1
ATOM 688 N N . ALA A 1 87 ? -0.717 6.645 16.603 1.00 88.06 87 ALA A N 1
ATOM 689 C CA . ALA A 1 87 ? -2.029 6.213 17.091 1.00 88.06 87 ALA A CA 1
ATOM 690 C C . ALA A 1 87 ? -3.032 5.936 15.950 1.00 88.06 87 ALA A C 1
ATOM 692 O O . ALA A 1 87 ? -4.161 5.529 16.210 1.00 88.06 87 ALA A O 1
ATOM 693 N N . THR A 1 88 ? -2.647 6.189 14.696 1.00 90.50 88 THR A N 1
ATOM 694 C CA . THR A 1 88 ? -3.484 5.936 13.522 1.00 90.50 88 THR A CA 1
ATOM 695 C C . THR A 1 88 ? -3.470 4.445 13.173 1.00 90.50 88 THR A C 1
ATOM 697 O O . THR A 1 88 ? -2.387 3.874 13.026 1.00 90.50 88 THR A O 1
ATOM 700 N N . PRO A 1 89 ? -4.639 3.805 12.987 1.00 90.88 89 PRO A N 1
ATOM 701 C CA . PRO A 1 89 ? -4.700 2.388 12.660 1.00 90.88 89 PRO A CA 1
ATOM 702 C C . PRO A 1 89 ? -4.081 2.092 11.288 1.00 90.88 89 PRO A C 1
ATOM 704 O O . PRO A 1 89 ? -4.214 2.864 10.331 1.00 90.88 89 PRO A O 1
ATOM 707 N N . ILE A 1 90 ? -3.411 0.943 11.193 1.00 91.19 90 ILE A N 1
ATOM 708 C CA . ILE A 1 90 ? -2.702 0.502 9.989 1.00 91.19 90 ILE A CA 1
ATOM 709 C C . ILE A 1 90 ? -3.449 -0.671 9.361 1.00 91.19 90 ILE A C 1
ATOM 711 O O . ILE A 1 90 ? -3.749 -1.662 10.028 1.00 91.19 90 ILE A O 1
ATOM 715 N N . LEU A 1 91 ? -3.691 -0.565 8.057 1.00 93.19 91 LEU A N 1
ATOM 716 C CA . LEU A 1 91 ? -4.210 -1.637 7.221 1.00 93.19 91 LEU A CA 1
ATOM 717 C C . LEU A 1 91 ? -3.070 -2.154 6.330 1.00 93.19 91 LEU A C 1
ATOM 719 O O . LEU A 1 91 ? -2.613 -1.465 5.412 1.00 93.19 91 LEU A O 1
ATOM 723 N N . LYS A 1 92 ? -2.569 -3.351 6.645 1.00 92.44 92 LYS A N 1
ATOM 724 C CA . LYS A 1 92 ? -1.363 -3.950 6.056 1.00 92.44 92 LYS A CA 1
ATOM 725 C C . LYS A 1 92 ? -1.712 -4.968 4.974 1.00 92.44 92 LYS A C 1
ATOM 727 O O . LYS A 1 92 ? -2.602 -5.797 5.134 1.00 92.44 92 LYS A O 1
ATOM 732 N N . GLN A 1 93 ? -0.974 -4.958 3.875 1.00 92.56 93 GLN A N 1
ATOM 733 C CA . GLN A 1 93 ? -1.093 -5.982 2.843 1.00 92.56 93 GLN A CA 1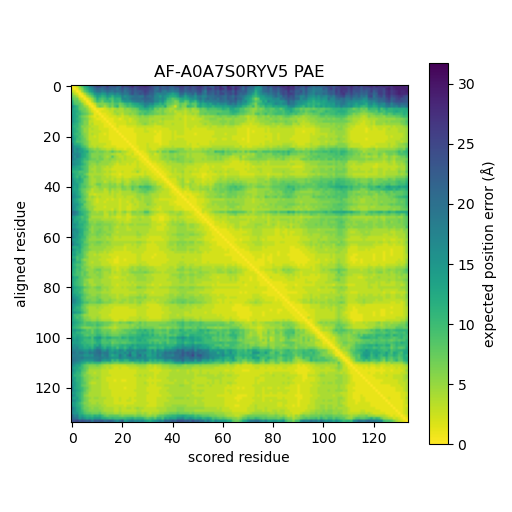
ATOM 734 C C . GLN A 1 93 ? -0.734 -7.357 3.420 1.00 92.56 93 GLN A C 1
ATOM 736 O O . GLN A 1 93 ? 0.361 -7.538 3.953 1.00 92.56 93 GLN A O 1
ATOM 741 N N . ALA A 1 94 ? -1.620 -8.336 3.257 1.00 89.69 94 ALA A N 1
ATOM 742 C CA . ALA A 1 94 ? -1.321 -9.734 3.522 1.00 89.69 94 ALA A CA 1
ATOM 743 C C . ALA A 1 94 ? -0.331 -10.238 2.462 1.00 89.69 94 ALA A C 1
ATOM 745 O O . ALA A 1 94 ? -0.719 -10.534 1.329 1.00 89.69 94 ALA A O 1
ATOM 746 N N . SER A 1 95 ? 0.952 -10.304 2.810 1.00 84.44 95 SER A N 1
ATOM 747 C CA . SER A 1 95 ? 2.009 -10.798 1.929 1.00 84.44 95 SER A CA 1
ATOM 748 C C . SER A 1 95 ? 2.731 -11.999 2.539 1.00 84.44 95 SER A C 1
ATOM 750 O O . SER A 1 95 ? 2.546 -12.359 3.699 1.00 84.44 95 SER A O 1
ATOM 752 N N . ASN A 1 96 ? 3.548 -12.652 1.717 1.00 83.50 96 ASN A N 1
ATOM 753 C CA . ASN A 1 96 ? 4.482 -13.693 2.137 1.00 83.50 96 ASN A CA 1
ATOM 754 C C . ASN A 1 96 ? 5.857 -13.127 2.531 1.00 83.50 96 ASN A C 1
ATOM 756 O O . ASN A 1 96 ? 6.776 -13.900 2.805 1.00 83.50 96 ASN A O 1
ATOM 760 N N . HIS A 1 97 ? 6.024 -11.804 2.516 1.00 83.19 97 HIS A N 1
ATOM 761 C CA . HIS A 1 97 ? 7.192 -11.166 3.091 1.00 83.19 97 HIS A CA 1
ATOM 762 C C . HIS A 1 97 ? 6.962 -11.047 4.586 1.00 83.19 97 HIS A C 1
ATOM 764 O O . HIS A 1 97 ? 5.930 -10.556 5.023 1.00 83.19 97 HIS A O 1
ATOM 770 N N . THR A 1 98 ? 7.917 -11.538 5.364 1.00 76.19 98 THR A N 1
ATOM 771 C CA . THR A 1 98 ? 7.839 -11.463 6.816 1.00 76.19 98 THR A CA 1
ATOM 772 C C . THR A 1 98 ? 9.099 -10.795 7.304 1.00 76.19 98 THR A C 1
ATOM 774 O O . THR A 1 98 ? 10.200 -11.323 7.116 1.00 76.19 98 THR A O 1
ATOM 777 N N . ALA A 1 99 ? 8.953 -9.630 7.913 1.00 76.94 99 ALA A N 1
ATOM 778 C CA . ALA A 1 99 ? 10.055 -9.059 8.652 1.00 76.94 99 ALA A CA 1
ATOM 779 C C . ALA A 1 99 ? 10.297 -9.893 9.933 1.00 76.94 99 ALA A C 1
ATOM 781 O O . ALA A 1 99 ? 9.400 -10.542 10.485 1.00 76.94 99 ALA A O 1
ATOM 782 N N . PHE A 1 100 ? 11.497 -9.780 10.521 1.00 77.25 100 PHE A N 1
ATOM 783 C CA . PHE A 1 100 ? 11.606 -9.875 11.992 1.00 77.25 100 PHE A CA 1
ATOM 784 C C . PHE A 1 100 ? 10.645 -8.816 12.598 1.00 77.25 100 PHE A C 1
ATOM 786 O O . PHE A 1 100 ? 10.015 -8.133 11.845 1.00 77.25 100 PHE A O 1
ATOM 793 N N . PHE A 1 101 ? 10.427 -8.558 13.876 1.00 74.31 101 PHE A N 1
ATOM 794 C CA . PHE A 1 101 ? 9.406 -7.569 14.334 1.00 74.31 101 PHE A CA 1
ATOM 795 C C . PHE A 1 101 ? 7.916 -7.821 13.965 1.00 74.31 101 PHE A C 1
ATOM 797 O O . PHE A 1 101 ? 7.087 -7.660 14.847 1.00 74.31 101 PHE A O 1
ATOM 804 N N . GLU A 1 102 ? 7.523 -8.271 12.768 1.00 75.25 102 GLU A N 1
ATOM 805 C CA . GLU A 1 102 ? 6.112 -8.532 12.416 1.00 75.25 102 GLU A CA 1
ATOM 806 C C . GLU A 1 102 ? 5.507 -9.669 13.248 1.00 75.25 102 GLU A C 1
ATOM 808 O O . GLU A 1 102 ? 4.347 -9.605 13.636 1.00 75.25 102 GLU A O 1
ATOM 813 N N . HIS A 1 103 ? 6.316 -10.657 13.637 1.00 74.25 103 HIS A N 1
ATOM 814 C CA . HIS A 1 103 ? 5.914 -11.706 14.582 1.00 74.25 103 HIS A CA 1
ATOM 815 C C . HIS A 1 103 ? 5.667 -11.193 16.013 1.00 74.25 103 HIS A C 1
ATOM 817 O O . HIS A 1 103 ? 5.122 -11.927 16.834 1.00 74.25 103 HIS A O 1
ATOM 823 N N . LEU A 1 104 ? 6.090 -9.964 16.333 1.00 74.12 104 LEU A N 1
ATOM 824 C CA . LEU A 1 104 ? 5.800 -9.312 17.614 1.00 74.12 104 LEU A CA 1
ATOM 825 C C . LEU A 1 104 ? 4.444 -8.603 17.592 1.00 74.12 104 LEU A C 1
ATOM 827 O O . LEU A 1 104 ? 3.967 -8.175 18.642 1.00 74.12 104 LEU A O 1
ATOM 831 N N . VAL A 1 105 ? 3.824 -8.474 16.417 1.00 73.25 105 VAL A N 1
ATOM 832 C CA . VAL A 1 105 ? 2.554 -7.783 16.254 1.00 73.25 105 VAL A CA 1
ATOM 833 C C . VAL A 1 105 ? 1.448 -8.811 16.053 1.00 73.25 105 VAL A C 1
ATOM 835 O O . VAL A 1 105 ? 1.445 -9.553 15.076 1.00 73.25 105 VAL A O 1
ATOM 838 N N . ALA A 1 106 ? 0.510 -8.883 16.997 1.00 65.56 106 ALA A N 1
ATOM 839 C CA . ALA A 1 106 ? -0.591 -9.838 16.934 1.00 65.56 106 ALA A CA 1
ATOM 840 C C . ALA A 1 106 ? -1.577 -9.461 15.802 1.00 65.56 106 ALA A C 1
ATOM 842 O O . ALA A 1 106 ? -2.198 -8.388 15.877 1.00 65.56 106 ALA A O 1
ATOM 843 N N . PRO A 1 107 ? -1.761 -10.318 14.774 1.00 64.69 107 PRO A N 1
ATOM 844 C CA . PRO A 1 107 ? -2.759 -10.087 13.731 1.00 64.69 107 PRO A CA 1
ATOM 845 C C . PRO A 1 107 ? -4.166 -9.998 14.335 1.00 64.69 107 PRO A C 1
ATOM 847 O O . PRO A 1 107 ? -4.518 -10.806 15.195 1.00 64.69 107 PRO A O 1
ATOM 850 N N . GLY A 1 108 ? -4.961 -9.014 13.911 1.00 62.25 108 GLY A N 1
ATOM 851 C CA . GLY A 1 108 ? -6.324 -8.795 14.414 1.00 62.25 108 GLY A CA 1
ATOM 852 C C . GLY A 1 108 ? -6.411 -8.213 15.830 1.00 62.25 108 GLY A C 1
ATOM 853 O O . GLY A 1 108 ? -7.488 -8.191 16.419 1.00 62.25 108 GLY A O 1
ATOM 854 N N . HIS A 1 109 ? -5.289 -7.794 16.423 1.00 63.84 109 HIS A N 1
ATOM 855 C CA . HIS A 1 109 ? -5.261 -7.027 17.680 1.00 63.84 109 HIS A CA 1
ATOM 856 C C . HIS A 1 109 ? -4.462 -5.728 17.551 1.00 63.84 109 HIS A C 1
ATOM 858 O O . HIS A 1 109 ? -4.818 -4.736 18.178 1.00 63.84 109 HIS A O 1
ATOM 864 N N . ALA A 1 110 ? -3.393 -5.722 16.749 1.00 65.56 110 ALA A N 1
ATOM 865 C CA . ALA A 1 110 ? -2.570 -4.532 16.522 1.00 65.56 110 ALA A CA 1
ATOM 866 C C . ALA A 1 110 ? -2.464 -4.125 15.040 1.00 65.56 110 ALA A C 1
ATOM 868 O O . ALA A 1 110 ? -2.093 -2.992 14.746 1.00 65.56 110 ALA A O 1
ATOM 869 N N . ILE A 1 111 ? -2.799 -5.024 14.105 1.00 80.62 111 ILE A N 1
ATOM 870 C CA . ILE A 1 111 ? -2.832 -4.750 12.662 1.00 80.62 111 ILE A CA 1
ATOM 871 C C . ILE A 1 111 ? -4.011 -5.493 12.044 1.00 80.62 111 ILE A C 1
ATOM 873 O O . ILE A 1 111 ? -4.192 -6.688 12.301 1.00 80.62 111 ILE A O 1
ATOM 877 N N . GLU A 1 112 ? -4.741 -4.809 11.170 1.00 89.19 112 GLU A N 1
ATOM 878 C CA . GLU A 1 112 ? -5.681 -5.437 10.247 1.00 89.19 112 GLU A CA 1
ATOM 879 C C . GLU A 1 112 ? -5.045 -5.628 8.876 1.00 89.19 112 GLU A C 1
ATOM 881 O O . GLU A 1 112 ? -4.197 -4.839 8.452 1.00 89.19 112 GLU A O 1
ATOM 886 N N . THR A 1 113 ? -5.466 -6.672 8.162 1.00 92.25 113 THR A N 1
ATOM 887 C CA . THR A 1 113 ? -4.926 -6.981 6.837 1.00 92.25 113 THR A CA 1
ATOM 888 C C . THR A 1 113 ? -5.961 -6.925 5.722 1.00 92.25 113 THR A C 1
ATOM 890 O O . THR A 1 113 ? -7.171 -7.031 5.951 1.00 92.25 113 THR A O 1
ATOM 893 N N . PHE A 1 114 ? -5.454 -6.739 4.502 1.00 93.75 114 PHE A N 1
ATOM 894 C CA . PHE A 1 114 ? -6.194 -6.834 3.244 1.00 93.75 114 PHE A CA 1
ATOM 895 C C . PHE A 1 114 ? -5.441 -7.723 2.246 1.00 93.75 114 PHE A C 1
ATOM 897 O O . PHE A 1 114 ? -4.221 -7.883 2.330 1.00 93.75 114 PHE A O 1
ATOM 904 N N . ALA A 1 115 ? -6.161 -8.317 1.304 1.00 93.62 115 ALA A N 1
ATOM 905 C CA . ALA A 1 115 ? -5.644 -9.234 0.305 1.00 93.62 115 ALA A CA 1
ATOM 906 C C . ALA A 1 115 ? -4.583 -8.586 -0.600 1.00 93.62 115 ALA A C 1
ATOM 908 O O . ALA A 1 115 ? -4.701 -7.441 -1.042 1.00 93.62 115 ALA A O 1
ATOM 909 N N . ASN A 1 116 ? -3.552 -9.366 -0.945 1.00 90.69 116 ASN A N 1
ATOM 910 C CA . ASN A 1 116 ? -2.457 -8.943 -1.827 1.00 90.69 116 ASN A CA 1
ATOM 911 C C . ASN A 1 116 ? -2.938 -8.421 -3.196 1.00 90.69 116 ASN A C 1
ATOM 913 O O . ASN A 1 116 ? -2.313 -7.558 -3.809 1.00 90.69 116 ASN A O 1
ATOM 917 N N . ASP A 1 117 ? -4.053 -8.949 -3.694 1.00 91.31 117 ASP A N 1
ATOM 918 C CA . ASP A 1 117 ? -4.616 -8.570 -4.985 1.00 91.31 117 ASP A CA 1
ATOM 919 C C . ASP A 1 117 ? -5.497 -7.313 -4.943 1.00 91.31 117 ASP A C 1
ATOM 921 O O . ASP A 1 117 ? -6.006 -6.920 -5.996 1.00 91.31 117 ASP A O 1
ATOM 925 N N . LEU A 1 118 ? -5.605 -6.662 -3.777 1.00 92.19 118 LEU A N 1
ATOM 926 C CA . LEU A 1 118 ? -6.392 -5.456 -3.496 1.00 92.19 118 LEU A CA 1
ATOM 927 C C . LEU A 1 118 ? -7.917 -5.663 -3.503 1.00 92.19 118 LEU A C 1
ATOM 929 O O . LEU A 1 118 ? -8.653 -4.682 -3.395 1.00 92.19 118 LEU A O 1
ATOM 933 N N . SER A 1 119 ? -8.403 -6.900 -3.640 1.00 94.62 119 SER A N 1
ATOM 934 C CA . SER A 1 119 ? -9.826 -7.192 -3.880 1.00 94.62 119 SER A CA 1
ATOM 935 C C . SER A 1 119 ? -10.758 -6.811 -2.726 1.00 94.62 119 SER A C 1
ATOM 937 O O . SER A 1 119 ? -11.909 -6.448 -2.964 1.00 94.62 119 SER A O 1
ATOM 939 N N . ASP A 1 120 ? -10.271 -6.855 -1.489 1.00 95.12 120 ASP A N 1
ATOM 940 C CA . ASP A 1 120 ? -11.044 -6.579 -0.276 1.00 95.12 120 ASP A CA 1
ATOM 941 C C . ASP A 1 120 ? -10.651 -5.260 0.414 1.00 95.12 120 ASP A C 1
ATOM 943 O O . ASP A 1 120 ? -11.214 -4.932 1.459 1.00 95.12 120 ASP A O 1
ATOM 947 N N . LEU A 1 121 ? -9.731 -4.481 -0.172 1.00 93.44 121 LEU A N 1
ATOM 948 C CA . LEU A 1 121 ? -9.130 -3.296 0.452 1.00 93.44 121 LEU A CA 1
ATOM 949 C C . LEU A 1 121 ? -10.178 -2.318 1.003 1.00 93.44 121 LEU A C 1
ATOM 951 O O . LEU A 1 121 ? -10.087 -1.895 2.155 1.00 93.44 121 LEU A O 1
ATOM 955 N N . GLU A 1 122 ? -11.190 -1.973 0.203 1.00 92.44 122 GLU A N 1
ATOM 956 C CA . GLU A 1 122 ? -12.239 -1.036 0.625 1.00 92.44 122 GLU A CA 1
ATOM 957 C C . GLU A 1 122 ? -13.089 -1.600 1.765 1.00 92.44 122 GLU A C 1
ATOM 959 O O . GLU A 1 122 ? -13.363 -0.906 2.745 1.00 92.44 122 GLU A O 1
ATOM 964 N N . ALA A 1 123 ? -13.479 -2.873 1.666 1.00 93.62 123 ALA A N 1
ATOM 965 C CA . ALA A 1 123 ? -14.293 -3.530 2.679 1.00 93.62 123 ALA A CA 1
ATOM 966 C C . ALA A 1 123 ? -13.544 -3.630 4.016 1.00 93.62 123 ALA A C 1
ATOM 968 O O . ALA A 1 123 ? -14.114 -3.318 5.063 1.00 93.62 123 ALA A O 1
ATOM 969 N N . ARG A 1 124 ? -12.255 -4.000 3.983 1.00 93.56 124 ARG A N 1
ATOM 970 C CA . ARG A 1 124 ? -11.396 -4.065 5.175 1.00 93.56 124 ARG A CA 1
ATOM 971 C C . ARG A 1 124 ? -11.150 -2.682 5.774 1.00 93.56 124 ARG A C 1
ATOM 973 O O . ARG A 1 124 ? -11.246 -2.531 6.987 1.00 93.56 124 ARG A O 1
ATOM 980 N N . GLY A 1 125 ? -10.918 -1.662 4.944 1.00 92.19 125 GLY A N 1
ATOM 981 C CA . GLY A 1 125 ? -10.767 -0.279 5.405 1.00 92.19 125 GLY A CA 1
ATOM 982 C C . GLY A 1 125 ? -12.017 0.252 6.103 1.00 92.19 125 GLY A C 1
ATOM 983 O O . GLY A 1 125 ? -11.933 0.796 7.200 1.00 92.19 125 GLY A O 1
ATOM 984 N N . LEU A 1 126 ? -13.197 0.036 5.517 1.00 92.50 126 LEU A N 1
ATOM 985 C CA . LEU A 1 126 ? -14.463 0.441 6.133 1.00 92.50 126 LEU A CA 1
ATOM 986 C C . LEU A 1 126 ? -14.759 -0.312 7.430 1.00 92.50 126 LEU A C 1
ATOM 988 O O . LEU A 1 126 ? -15.373 0.266 8.324 1.00 92.50 126 LEU A O 1
ATOM 992 N N . GLN A 1 127 ? -14.376 -1.585 7.526 1.00 92.12 127 GLN A N 1
ATOM 993 C CA . GLN A 1 127 ? -14.523 -2.355 8.758 1.00 92.12 127 GLN A CA 1
ATOM 994 C C . GLN A 1 127 ? -13.621 -1.786 9.860 1.00 92.12 127 GLN A C 1
ATOM 996 O O . GLN A 1 127 ? -14.115 -1.444 10.929 1.00 92.12 127 GLN A O 1
ATOM 1001 N N . LEU A 1 128 ? -12.337 -1.570 9.555 1.00 91.38 128 LEU A N 1
ATOM 1002 C CA . LEU A 1 128 ? -11.370 -1.005 10.496 1.00 91.38 128 LEU A CA 1
ATOM 1003 C C . LEU A 1 128 ? -11.790 0.383 11.007 1.00 91.38 128 LEU A C 1
ATOM 1005 O O . LEU A 1 128 ? -11.673 0.653 12.198 1.00 91.38 128 LEU A O 1
ATOM 1009 N N . LEU A 1 129 ? -12.337 1.248 10.142 1.00 90.31 129 LEU A N 1
ATOM 1010 C CA . LEU A 1 129 ? -12.866 2.549 10.575 1.00 90.31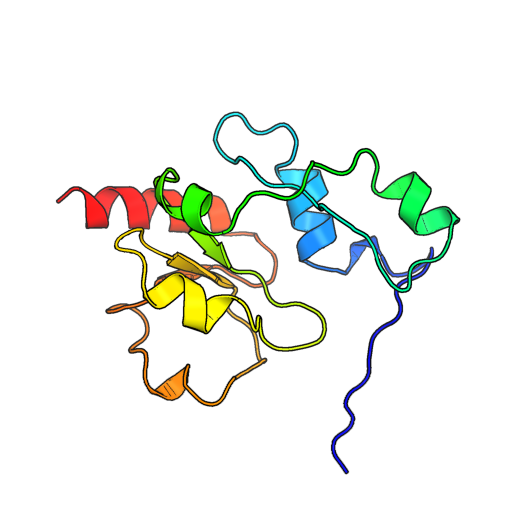 129 LEU A CA 1
ATOM 1011 C C . LEU A 1 129 ? -13.995 2.415 11.600 1.00 90.31 129 LEU A C 1
ATOM 1013 O O . LEU A 1 129 ? -14.044 3.200 12.543 1.00 90.31 129 LEU A O 1
ATOM 1017 N N . ARG A 1 130 ? -14.909 1.456 11.410 1.00 90.75 130 ARG A N 1
ATOM 1018 C CA . ARG A 1 130 ? -16.032 1.243 12.337 1.00 90.75 130 ARG A CA 1
ATOM 1019 C C . ARG A 1 130 ? -15.538 0.741 13.683 1.00 90.75 130 ARG A C 1
ATOM 1021 O O . ARG A 1 130 ? -15.978 1.256 14.703 1.00 90.75 130 ARG A O 1
ATOM 1028 N N . ASP A 1 131 ? -14.624 -0.223 13.666 1.00 88.62 131 ASP A N 1
ATOM 1029 C CA . ASP A 1 131 ? -14.103 -0.845 14.883 1.00 88.62 131 ASP A CA 1
ATOM 1030 C C . ASP A 1 131 ? -13.260 0.137 15.706 1.00 88.62 131 ASP A C 1
ATOM 1032 O O . ASP A 1 131 ? -13.274 0.082 16.929 1.00 88.62 131 ASP A O 1
ATOM 1036 N N . TRP A 1 132 ? -12.574 1.078 15.048 1.00 82.88 132 TRP A N 1
ATOM 1037 C CA . TRP A 1 132 ? -11.760 2.100 15.716 1.00 82.88 132 TRP A CA 1
ATOM 1038 C C . TRP A 1 132 ? -12.571 3.256 16.325 1.00 82.88 132 TRP A C 1
ATOM 1040 O O . TRP A 1 132 ? -12.069 3.995 17.170 1.00 82.88 132 TRP A O 1
ATOM 1050 N N . GLN A 1 133 ? -13.808 3.459 15.868 1.00 77.44 133 GLN A N 1
ATOM 1051 C CA . GLN A 1 133 ? -14.702 4.515 16.358 1.00 77.44 133 GLN A CA 1
ATOM 1052 C C . GLN A 1 133 ? -15.659 4.042 17.466 1.00 77.44 133 GLN A C 1
ATOM 1054 O O . GLN A 1 133 ? -16.368 4.879 18.030 1.00 77.44 133 GLN A O 1
ATOM 1059 N N . ALA A 1 134 ? -15.710 2.733 17.730 1.00 66.06 134 ALA A N 1
ATOM 1060 C CA . ALA A 1 134 ? -16.564 2.096 18.734 1.00 66.06 134 ALA A CA 1
ATOM 1061 C C . ALA A 1 134 ? -15.913 2.089 20.127 1.00 66.06 134 ALA A C 1
ATOM 1063 O O . ALA A 1 134 ? -16.675 2.241 21.111 1.00 66.06 134 ALA A O 1
#

Sequence (134 aa):
TTDTRYTAFDDSNWREVTRIRLHHMMNNSAAFDVGLHAVINASPGAVRAIGPLKNSTDFEDFQRAAIILDVDGNGWSDRFHQLTHFATPILKQASNHTAFFEHLVAPGHAIETFANDLSDLEARGLQLLRDWQA

pLDDT: mean 83.46, std 12.49, range [27.3, 95.12]

Radius of gyration: 15.32 Å; Cα contacts (8 Å, |Δi|>4): 144; chains: 1; bounding box: 38×33×40 Å

Foldseek 3Di:
DPCLPPDQDEPPCLCVFLLLVCQVVPVPPPQDVHFAQDDPNYDPNSVVVSDDGDHDDDLVCQLVDQEAEAEQDSAHDPCVVVCLPHPRAYEYEPDPHDDDVVVVADEPPRHDYDYSNCPCVVVSVVVVSVVVVD

Nearest PDB structures (foldseek):
  5ub5-assembly1_A  TM=8.142E-01  e=1.180E-03  Homo sapiens
  5f87-assembly3_C  TM=7.472E-01  e=8.315E-03  Drosophila melanogaster
  7zay-assembly1_A  TM=6.481E-01  e=1.485E+00  Homo sapiens

Organism: NCBI:txid1034604

Secondary structure (DSSP, 8-state):
--------B-TTTGGG-HHHHHHHHHTT-SS-----S---SB-HHHHHHH-PPPPPPPGGGGGGSSSEEE---SSS-THHHHHTTSSS-EEEE--S---TTGGGS-BTTTBEEE-TTSTTHHHHHHHHHHHHH-